Protein AF-A0A6N8V324-F1 (afdb_monomer_lite)

Radius of gyration: 12.39 Å; chains: 1; bounding box: 31×32×26 Å

Secondary structure (DSSP, 8-state):
--TTHHHHHHHHHHHHTT-EEE-S-GGGGTTS-SEEE-TTTS-BTB---

Foldseek 3Di:
DPPCPVVVVVLVVCVVVVHEDEDCCCPVCPPGPGHYDDPLPRDPPDDPD

Structure (mmCIF, N/CA/C/O backbone):
data_AF-A0A6N8V324-F1
#
_entry.id   AF-A0A6N8V324-F1
#
loop_
_atom_site.group_PDB
_atom_site.id
_atom_site.type_symbol
_atom_site.label_atom_id
_atom_site.label_alt_id
_atom_site.label_comp_id
_atom_site.label_asym_id
_atom_site.label_entity_id
_atom_site.label_seq_id
_atom_site.pdbx_PDB_ins_code
_atom_site.Cartn_x
_atom_site.Cartn_y
_atom_site.Cartn_z
_atom_site.occupancy
_atom_site.B_iso_or_equiv
_atom_site.auth_seq_id
_atom_site.auth_comp_id
_atom_site.auth_asym_id
_atom_site.auth_atom_id
_atom_site.pdbx_PDB_model_num
ATOM 1 N N . MET A 1 1 ? 22.572 3.159 -8.545 1.00 57.41 1 MET A N 1
ATOM 2 C CA . MET A 1 1 ? 21.718 2.232 -7.775 1.00 57.41 1 MET A CA 1
ATOM 3 C C . MET A 1 1 ? 20.285 2.668 -7.968 1.00 57.41 1 MET A C 1
ATOM 5 O O . MET A 1 1 ? 20.057 3.872 -8.020 1.00 57.41 1 MET A O 1
ATOM 9 N N . ASP A 1 2 ? 19.370 1.719 -8.127 1.00 75.69 2 ASP A N 1
ATOM 10 C CA . ASP A 1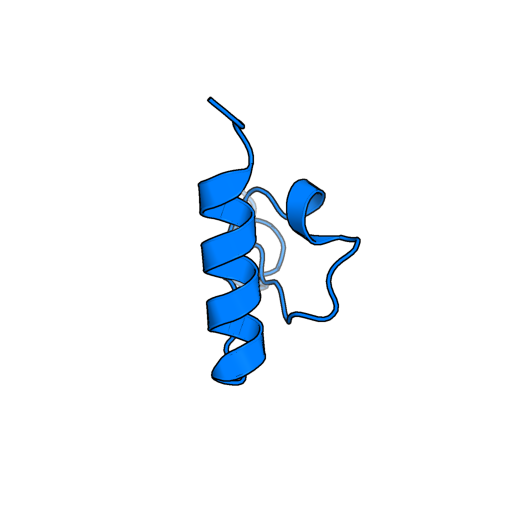 2 ? 17.953 2.030 -8.287 1.00 75.69 2 ASP A CA 1
ATOM 11 C C . ASP A 1 2 ? 17.398 2.566 -6.960 1.00 75.69 2 ASP A C 1
ATOM 13 O O . ASP A 1 2 ? 17.510 1.903 -5.927 1.00 75.69 2 ASP A O 1
ATOM 17 N N . GLN A 1 3 ? 16.889 3.799 -6.962 1.00 78.38 3 GLN A N 1
ATOM 18 C CA . GLN A 1 3 ? 16.509 4.500 -5.729 1.00 78.38 3 GLN A CA 1
ATOM 19 C C . GLN A 1 3 ? 15.234 3.931 -5.090 1.00 78.38 3 GLN A C 1
ATOM 21 O O . GLN A 1 3 ? 14.975 4.198 -3.922 1.00 78.38 3 GLN A O 1
ATOM 26 N N . HIS A 1 4 ? 14.480 3.106 -5.822 1.00 86.56 4 HIS A N 1
ATOM 27 C CA . HIS A 1 4 ? 13.182 2.576 -5.394 1.00 86.56 4 HIS A CA 1
ATOM 28 C C . HIS A 1 4 ? 13.219 1.118 -4.928 1.00 86.56 4 HIS A C 1
ATOM 30 O O . HIS A 1 4 ? 12.191 0.572 -4.525 1.00 86.56 4 HIS A O 1
ATOM 36 N N . LEU A 1 5 ? 14.388 0.466 -4.954 1.00 93.12 5 LEU A N 1
ATOM 37 C CA . LEU A 1 5 ? 14.499 -0.934 -4.543 1.00 93.12 5 LEU A CA 1
ATOM 38 C C . LEU A 1 5 ? 14.001 -1.179 -3.100 1.00 93.12 5 LEU A C 1
ATOM 40 O O . LEU A 1 5 ? 13.252 -2.138 -2.904 1.00 93.12 5 LEU A O 1
ATOM 44 N N . PRO A 1 6 ? 14.323 -0.334 -2.097 1.00 94.56 6 PRO A N 1
ATOM 45 C CA . PRO A 1 6 ? 13.786 -0.507 -0.748 1.00 94.56 6 PRO A CA 1
ATOM 46 C C . PRO A 1 6 ? 12.254 -0.422 -0.687 1.00 94.56 6 PRO A C 1
ATOM 48 O O . PRO A 1 6 ? 11.629 -1.239 -0.012 1.00 94.56 6 PRO A O 1
ATOM 51 N N . ASP A 1 7 ? 11.639 0.505 -1.429 1.00 94.88 7 ASP A N 1
ATOM 52 C CA . ASP A 1 7 ? 10.179 0.652 -1.474 1.00 94.88 7 ASP A CA 1
ATOM 53 C C . ASP A 1 7 ? 9.520 -0.595 -2.077 1.00 94.88 7 ASP A C 1
ATOM 55 O O . ASP A 1 7 ? 8.543 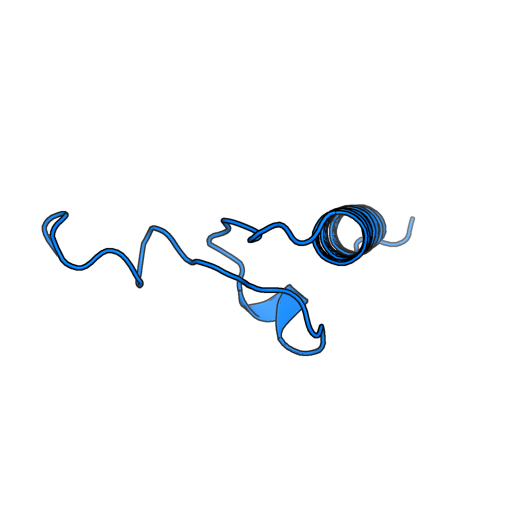-1.114 -1.534 1.00 94.88 7 ASP A O 1
ATOM 59 N N . ALA A 1 8 ? 10.106 -1.148 -3.144 1.00 95.00 8 ALA A N 1
ATOM 60 C CA . ALA A 1 8 ? 9.636 -2.390 -3.750 1.00 95.00 8 ALA A CA 1
ATOM 61 C C . ALA A 1 8 ? 9.715 -3.577 -2.772 1.00 95.00 8 ALA A C 1
ATOM 63 O O . ALA A 1 8 ? 8.778 -4.373 -2.687 1.00 95.00 8 ALA A O 1
ATOM 64 N N . MET A 1 9 ? 10.795 -3.682 -1.989 1.00 96.75 9 MET A N 1
ATOM 65 C CA . MET A 1 9 ? 10.948 -4.734 -0.975 1.00 96.75 9 MET A CA 1
ATOM 66 C C . MET A 1 9 ? 9.914 -4.607 0.152 1.00 96.75 9 MET A C 1
ATOM 68 O O . MET A 1 9 ? 9.355 -5.617 0.594 1.00 96.75 9 MET A O 1
ATOM 72 N N . LEU A 1 10 ? 9.620 -3.382 0.597 1.00 96.69 10 LEU A N 1
ATOM 73 C CA . LEU A 1 10 ? 8.584 -3.122 1.599 1.00 96.69 10 LEU A CA 1
ATOM 74 C C . LEU A 1 10 ? 7.190 -3.484 1.072 1.00 96.69 10 LEU A C 1
ATOM 76 O O . LEU A 1 10 ? 6.443 -4.183 1.760 1.00 96.69 10 LEU A O 1
ATOM 80 N N . ALA A 1 11 ? 6.858 -3.074 -0.155 1.00 97.19 11 ALA A N 1
ATOM 81 C CA . ALA A 1 11 ? 5.584 -3.399 -0.792 1.00 97.19 11 ALA A CA 1
ATOM 82 C C . ALA A 1 11 ? 5.401 -4.916 -0.965 1.00 97.19 11 ALA A C 1
ATOM 84 O O . ALA A 1 11 ? 4.364 -5.464 -0.587 1.00 97.19 11 ALA A O 1
ATOM 85 N N . ALA A 1 12 ? 6.426 -5.614 -1.464 1.00 97.06 12 ALA A N 1
ATOM 86 C CA . ALA A 1 12 ? 6.392 -7.064 -1.644 1.00 97.06 12 ALA A CA 1
ATOM 87 C C . ALA A 1 12 ? 6.208 -7.808 -0.312 1.00 97.06 12 ALA A C 1
ATOM 89 O O . ALA A 1 12 ? 5.434 -8.766 -0.238 1.00 97.06 12 ALA A O 1
ATOM 90 N N . SER A 1 13 ? 6.869 -7.344 0.752 1.00 97.81 13 SER A N 1
ATOM 91 C CA . SER A 1 13 ? 6.722 -7.916 2.095 1.00 97.81 13 SER A CA 1
ATOM 92 C C . SER A 1 13 ? 5.304 -7.716 2.633 1.00 97.81 13 SER A C 1
ATOM 94 O O . SER A 1 13 ? 4.690 -8.664 3.124 1.00 97.81 13 SER A O 1
ATOM 96 N N . ALA A 1 14 ? 4.744 -6.510 2.493 1.00 98.38 14 ALA A N 1
ATOM 97 C CA . ALA A 1 14 ? 3.383 -6.222 2.933 1.00 98.38 14 ALA A CA 1
ATOM 98 C C . ALA A 1 14 ? 2.343 -7.078 2.191 1.00 98.38 14 ALA A C 1
ATOM 100 O O . ALA A 1 14 ? 1.464 -7.656 2.832 1.00 98.38 14 ALA A O 1
ATOM 101 N N . ALA A 1 15 ? 2.485 -7.223 0.870 1.00 97.88 15 ALA A N 1
ATOM 102 C CA . ALA A 1 15 ? 1.618 -8.066 0.049 1.00 97.88 15 ALA A CA 1
ATOM 103 C C . ALA A 1 15 ? 1.700 -9.547 0.453 1.00 97.88 15 ALA A C 1
ATOM 105 O O . ALA A 1 15 ? 0.677 -10.186 0.691 1.00 97.88 15 ALA A O 1
ATOM 106 N N . SER A 1 16 ? 2.918 -10.079 0.593 1.00 98.25 16 SER A N 1
ATOM 107 C CA . SER A 1 16 ? 3.155 -11.504 0.876 1.00 98.25 16 SER A CA 1
ATOM 108 C C . SER A 1 16 ? 2.632 -11.937 2.246 1.00 98.25 16 SER A C 1
ATOM 110 O O . SER A 1 16 ? 2.245 -13.088 2.428 1.00 98.25 16 SER A O 1
ATOM 112 N N . HIS A 1 17 ? 2.602 -11.014 3.208 1.00 98.12 17 HIS A N 1
ATOM 113 C CA . HIS A 1 17 ? 2.201 -11.285 4.588 1.00 98.12 17 HIS A CA 1
ATOM 114 C C . HIS A 1 17 ? 0.852 -10.662 4.977 1.00 98.12 17 HIS A C 1
ATOM 116 O O . HIS A 1 17 ? 0.487 -10.696 6.150 1.00 98.12 17 HIS A O 1
ATOM 122 N N . SER A 1 18 ? 0.092 -10.115 4.019 1.00 97.69 18 SER A N 1
ATOM 123 C CA . SER A 1 18 ? -1.207 -9.464 4.271 1.00 97.69 18 SER A CA 1
ATOM 124 C C . SER A 1 18 ? -1.150 -8.343 5.325 1.00 97.69 18 SER A C 1
ATOM 126 O O . SER A 1 18 ? -2.071 -8.180 6.128 1.00 97.69 18 SER A O 1
ATOM 128 N N . LEU A 1 19 ? -0.064 -7.566 5.330 1.00 98.25 19 LEU A N 1
ATOM 129 C CA . LEU A 1 19 ? 0.156 -6.460 6.264 1.00 98.25 19 LEU A CA 1
ATOM 130 C C . LEU A 1 19 ? -0.376 -5.130 5.709 1.00 98.25 19 LEU A C 1
ATOM 132 O O . LEU A 1 19 ? -0.607 -4.974 4.510 1.00 98.25 19 LEU A O 1
ATOM 136 N N . THR A 1 20 ? -0.505 -4.145 6.598 1.00 98.06 20 THR A N 1
ATOM 137 C CA . THR A 1 20 ? -0.723 -2.739 6.233 1.00 98.06 20 THR A CA 1
ATOM 138 C C . THR A 1 20 ? 0.594 -1.980 6.340 1.00 98.06 20 THR A C 1
ATOM 140 O O . THR A 1 20 ? 1.219 -1.972 7.401 1.00 98.06 20 THR A O 1
ATOM 143 N N . LEU A 1 21 ? 1.007 -1.307 5.266 1.00 97.88 21 LEU A N 1
ATOM 144 C CA . LEU A 1 21 ? 2.173 -0.432 5.276 1.00 97.88 21 LEU A CA 1
ATOM 145 C C . LEU A 1 21 ? 1.813 0.918 5.908 1.00 97.88 21 LEU A C 1
ATOM 147 O O . LEU A 1 21 ? 1.020 1.684 5.360 1.00 97.88 21 LEU A O 1
ATOM 151 N N . VAL A 1 22 ? 2.421 1.229 7.051 1.00 97.38 22 VAL A N 1
ATOM 152 C CA . VAL A 1 22 ? 2.265 2.525 7.724 1.00 97.38 22 VAL A CA 1
ATOM 153 C C . VAL A 1 22 ? 3.359 3.477 7.245 1.00 97.38 22 VAL A C 1
ATOM 155 O O . VAL A 1 22 ? 4.539 3.240 7.490 1.00 97.38 22 VAL A O 1
ATOM 158 N N . THR A 1 23 ? 2.994 4.557 6.553 1.00 96.00 23 THR A N 1
ATOM 159 C CA . THR A 1 23 ? 3.968 5.515 6.001 1.00 96.00 23 THR A CA 1
ATOM 160 C C . THR A 1 23 ? 3.357 6.891 5.746 1.00 96.00 23 THR A C 1
ATOM 162 O O . THR A 1 23 ? 2.190 7.016 5.383 1.00 96.00 23 THR A O 1
ATOM 165 N N . ARG A 1 24 ? 4.164 7.957 5.854 1.00 95.88 24 ARG A N 1
ATOM 166 C CA . ARG A 1 24 ? 3.768 9.291 5.359 1.00 95.88 24 ARG A CA 1
ATOM 167 C C . ARG A 1 24 ? 3.747 9.379 3.839 1.00 95.88 24 ARG A C 1
ATOM 169 O O . ARG A 1 24 ? 3.032 10.215 3.286 1.00 95.88 24 ARG A O 1
ATOM 176 N N . ASN A 1 25 ? 4.571 8.573 3.171 1.00 94.69 25 ASN A N 1
ATOM 177 C CA . ASN A 1 25 ? 4.770 8.640 1.734 1.00 94.69 25 ASN 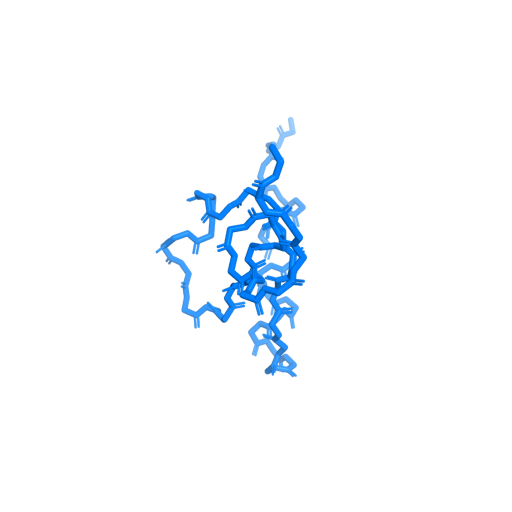A CA 1
ATOM 178 C C . ASN A 1 25 ? 3.825 7.679 1.016 1.00 94.69 25 ASN A C 1
ATOM 180 O O . ASN A 1 25 ? 4.239 6.683 0.440 1.00 94.69 25 ASN A O 1
ATOM 184 N N . THR A 1 26 ? 2.529 7.977 1.044 1.00 95.94 26 THR A N 1
ATOM 185 C CA . THR A 1 26 ? 1.540 7.131 0.361 1.00 95.94 26 THR A CA 1
ATOM 186 C C . THR A 1 26 ? 1.671 7.176 -1.158 1.00 95.94 26 THR A C 1
ATOM 188 O O . THR A 1 26 ? 1.116 6.321 -1.838 1.00 95.94 26 THR A O 1
ATOM 191 N N . ARG A 1 27 ? 2.377 8.175 -1.712 1.00 94.94 27 ARG A N 1
ATOM 192 C CA . ARG A 1 27 ? 2.473 8.404 -3.157 1.00 94.94 27 ARG A CA 1
ATOM 193 C C . ARG A 1 27 ? 3.136 7.268 -3.898 1.00 94.94 27 ARG A C 1
ATOM 195 O O . ARG A 1 27 ? 2.619 6.874 -4.942 1.00 94.94 27 ARG A O 1
ATOM 202 N N . ASP A 1 28 ? 4.215 6.757 -3.342 1.00 94.88 28 ASP A N 1
ATOM 203 C CA . ASP A 1 28 ? 5.066 5.804 -4.045 1.00 94.88 28 ASP A CA 1
ATOM 204 C C . ASP A 1 28 ? 4.447 4.399 -4.064 1.00 94.88 28 ASP A C 1
ATOM 206 O O . ASP A 1 28 ? 4.807 3.568 -4.888 1.00 94.88 28 ASP A O 1
ATOM 210 N N . PHE A 1 29 ? 3.414 4.176 -3.246 1.00 96.12 29 PHE A N 1
ATOM 211 C CA . PHE A 1 29 ? 2.687 2.911 -3.152 1.00 96.12 29 PHE A CA 1
ATOM 212 C C . PHE A 1 29 ? 1.307 2.947 -3.828 1.00 96.12 29 PHE A C 1
ATOM 214 O O . PHE A 1 29 ? 0.595 1.947 -3.809 1.00 96.12 29 PHE A O 1
ATOM 221 N N . ARG A 1 30 ? 0.910 4.064 -4.464 1.00 94.00 30 ARG A N 1
ATOM 222 C CA . ARG A 1 30 ? -0.435 4.221 -5.065 1.00 94.00 30 ARG A CA 1
ATOM 223 C C . ARG A 1 30 ? -0.750 3.256 -6.205 1.00 94.00 30 ARG A C 1
ATOM 225 O O . ARG A 1 30 ? -1.920 3.055 -6.500 1.00 94.00 30 ARG A O 1
ATOM 232 N N . LEU A 1 31 ? 0.275 2.723 -6.863 1.00 94.19 31 LEU A N 1
ATOM 233 C CA . LEU A 1 31 ? 0.132 1.761 -7.960 1.00 94.19 31 LEU A CA 1
ATOM 234 C C . LEU A 1 31 ? 0.267 0.306 -7.488 1.00 94.19 31 LEU A C 1
ATOM 236 O O . LEU A 1 31 ? 0.352 -0.597 -8.313 1.00 94.19 31 LEU A O 1
ATOM 240 N N . THR A 1 32 ? 0.330 0.081 -6.175 1.00 94.88 32 THR A N 1
ATOM 241 C CA . THR A 1 32 ? 0.401 -1.254 -5.576 1.00 94.88 32 THR A CA 1
ATOM 242 C C . THR A 1 32 ? -0.948 -1.625 -4.966 1.00 94.88 32 THR A C 1
ATOM 244 O O . THR A 1 32 ? -1.671 -0.751 -4.496 1.00 94.88 32 THR A O 1
ATOM 247 N N . ASP A 1 33 ? -1.253 -2.921 -4.902 1.00 94.75 33 ASP A N 1
ATOM 248 C CA . ASP A 1 33 ? -2.493 -3.435 -4.297 1.00 94.75 33 ASP A CA 1
ATOM 249 C C . ASP A 1 33 ? -2.389 -3.646 -2.771 1.00 94.75 33 ASP A C 1
ATOM 251 O O . ASP A 1 33 ? -3.202 -4.346 -2.163 1.00 94.75 33 ASP A O 1
ATOM 255 N N . ILE A 1 34 ? -1.375 -3.071 -2.116 1.00 97.88 34 ILE A N 1
ATOM 256 C CA . ILE A 1 34 ? -1.186 -3.229 -0.669 1.00 97.88 34 ILE A CA 1
ATOM 257 C C . ILE A 1 34 ? -2.072 -2.257 0.114 1.00 97.88 34 ILE A C 1
ATOM 259 O O . ILE A 1 34 ? -2.388 -1.154 -0.333 1.00 97.88 34 ILE A O 1
ATOM 263 N N . LYS A 1 35 ? -2.412 -2.628 1.351 1.00 98.06 35 LYS A N 1
ATOM 264 C CA . LYS A 1 35 ? -3.046 -1.696 2.291 1.00 98.06 35 LYS A CA 1
ATOM 265 C C . LYS A 1 35 ? -2.013 -0.676 2.760 1.00 98.06 35 LYS A C 1
ATOM 267 O O . LYS A 1 35 ? -0.948 -1.061 3.241 1.00 98.06 35 LYS A O 1
ATOM 272 N N . VAL A 1 36 ? -2.345 0.610 2.676 1.00 97.75 36 VAL A N 1
ATOM 273 C CA . VAL A 1 36 ? -1.485 1.711 3.132 1.00 97.75 36 VAL A CA 1
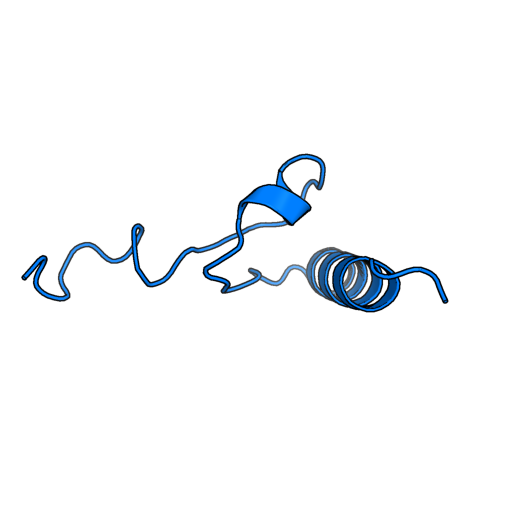ATOM 274 C C . VAL A 1 36 ? -2.248 2.568 4.134 1.00 97.75 36 VAL A C 1
ATOM 276 O O . VAL A 1 36 ? -3.418 2.873 3.920 1.00 97.75 36 VAL A O 1
ATOM 279 N N . PHE A 1 37 ? -1.579 2.959 5.214 1.00 97.31 37 PHE A N 1
ATOM 280 C CA . PHE A 1 37 ? -2.110 3.851 6.240 1.00 97.31 37 PHE A CA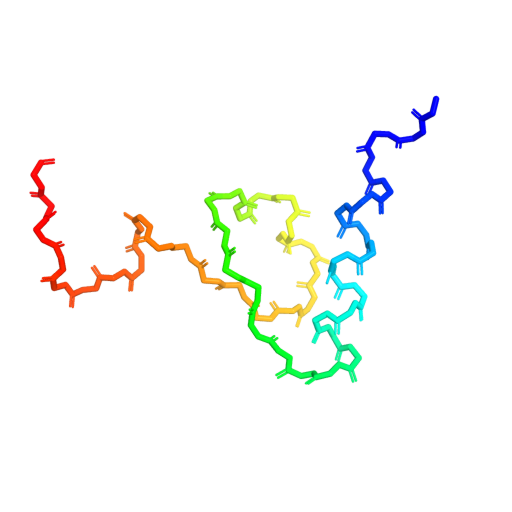 1
ATOM 281 C C . PHE A 1 37 ? -1.147 5.017 6.467 1.00 97.31 37 PHE A C 1
ATOM 283 O O . PHE A 1 37 ? 0.043 4.810 6.725 1.00 97.31 37 PHE A O 1
ATOM 290 N N . ASN A 1 38 ? -1.649 6.247 6.389 1.00 96.19 38 ASN A N 1
ATOM 291 C CA . ASN A 1 38 ? -0.885 7.449 6.683 1.00 96.19 38 ASN A CA 1
ATOM 292 C C . ASN A 1 38 ? -1.191 7.947 8.100 1.00 96.19 38 ASN A C 1
ATOM 294 O O . ASN A 1 38 ? -2.245 8.547 8.318 1.00 96.19 38 ASN A O 1
ATOM 298 N N . PRO A 1 39 ? -0.260 7.809 9.060 1.00 94.44 39 PRO A N 1
ATOM 299 C CA . PRO A 1 39 ? -0.548 8.149 10.449 1.00 94.44 39 PRO A CA 1
ATOM 300 C C . PRO A 1 39 ? -0.738 9.655 10.688 1.00 94.44 39 PRO A C 1
ATOM 302 O O . PRO A 1 39 ? -1.251 10.033 11.732 1.00 94.44 39 PRO A O 1
ATOM 305 N N . TRP A 1 40 ? -0.382 10.517 9.729 1.00 92.12 40 TRP A N 1
ATOM 306 C CA . TRP A 1 40 ? -0.632 11.962 9.807 1.00 92.12 40 TRP A CA 1
ATOM 307 C C . TRP A 1 40 ? -1.981 12.394 9.226 1.00 92.12 40 TRP A C 1
ATOM 309 O O . TRP A 1 40 ? -2.363 13.544 9.402 1.00 92.12 40 TRP A O 1
ATOM 319 N N . LYS A 1 41 ? -2.672 11.528 8.477 1.00 92.38 41 LYS A N 1
ATOM 320 C CA . LYS A 1 41 ? -3.920 11.886 7.777 1.00 92.38 41 LYS A CA 1
ATOM 321 C C . LYS A 1 41 ? -5.100 11.007 8.161 1.00 92.38 41 LYS A C 1
ATOM 323 O O . LYS A 1 41 ? -6.224 11.488 8.201 1.00 92.38 41 LYS A O 1
ATOM 328 N N . ASP A 1 42 ? -4.830 9.741 8.453 1.00 91.38 42 ASP A N 1
ATOM 329 C CA . ASP A 1 42 ? -5.858 8.714 8.597 1.00 91.38 42 ASP A CA 1
ATOM 330 C C . ASP A 1 42 ? -6.188 8.420 10.071 1.00 91.38 42 ASP A C 1
ATOM 332 O O . ASP A 1 42 ? -7.037 7.579 10.366 1.00 91.38 42 ASP A O 1
ATOM 336 N N . VAL A 1 43 ? -5.545 9.113 11.020 1.00 87.94 43 VAL A N 1
ATOM 337 C CA . VAL A 1 43 ? -5.904 9.036 12.441 1.00 87.94 43 VAL A CA 1
ATOM 338 C C . VAL A 1 43 ? -7.008 10.047 12.745 1.00 87.94 43 VAL A C 1
ATOM 340 O O . VAL A 1 43 ? -6.754 11.235 12.922 1.00 87.94 43 VAL A O 1
ATOM 343 N N . SER A 1 44 ? -8.245 9.578 12.876 1.00 73.69 44 SER A N 1
ATOM 344 C CA . SER A 1 44 ? -9.330 10.371 13.457 1.00 73.69 44 SER A CA 1
ATOM 345 C C . SER A 1 44 ? -9.250 10.297 14.989 1.00 73.69 44 SER A C 1
ATOM 347 O O . SER A 1 44 ? -9.762 9.349 15.583 1.00 73.69 44 SER A O 1
ATOM 349 N N . GLY A 1 45 ? -8.576 11.256 15.635 1.00 62.09 45 GLY A N 1
ATOM 350 C CA . GLY A 1 45 ? -8.563 11.373 17.105 1.00 62.09 45 GLY A CA 1
ATOM 351 C C . GLY A 1 45 ? -7.247 11.814 17.750 1.00 62.09 45 GLY A C 1
ATOM 352 O O . GLY A 1 45 ? -7.238 12.113 18.940 1.00 62.09 45 GLY A O 1
ATOM 353 N N . LEU A 1 46 ? -6.152 11.896 16.994 1.00 59.88 46 LEU A N 1
ATOM 354 C CA . LEU A 1 46 ? -4.983 12.678 17.396 1.00 59.88 46 LEU A CA 1
ATOM 355 C C . LEU A 1 46 ? -5.207 14.085 16.839 1.00 59.88 46 LEU A C 1
ATOM 357 O O . LEU A 1 46 ? -5.508 14.210 15.653 1.00 59.88 46 LEU A O 1
ATOM 361 N N . GLY A 1 47 ? -5.184 15.094 17.713 1.00 53.38 47 GLY A N 1
ATOM 362 C CA . GLY A 1 47 ? -5.490 16.487 17.388 1.00 53.38 47 GLY A CA 1
ATOM 363 C C . GLY A 1 47 ? -4.882 16.913 16.055 1.00 53.38 47 GLY A C 1
ATOM 364 O O . GLY A 1 47 ? -3.693 16.721 15.804 1.00 53.38 47 GLY A O 1
ATOM 365 N N . GLN A 1 48 ? -5.740 17.416 15.167 1.00 52.59 48 GLN A N 1
ATOM 366 C CA . GLN A 1 48 ? -5.277 18.227 14.054 1.00 52.59 48 GLN A CA 1
ATOM 367 C C . GLN A 1 48 ? -4.988 19.607 14.635 1.00 52.59 48 GLN A C 1
ATOM 369 O O . GLN A 1 48 ? -5.891 20.439 14.719 1.00 52.59 48 GLN A O 1
ATOM 374 N N . ASP A 1 49 ? -3.763 19.770 15.123 1.00 57.41 49 ASP A N 1
ATOM 375 C CA . ASP A 1 49 ? -3.199 21.046 15.559 1.00 57.41 49 ASP A CA 1
ATOM 376 C C . ASP A 1 49 ? -2.589 21.774 14.349 1.00 57.41 49 ASP A C 1
ATOM 378 O O . ASP A 1 49 ? -1.814 21.132 13.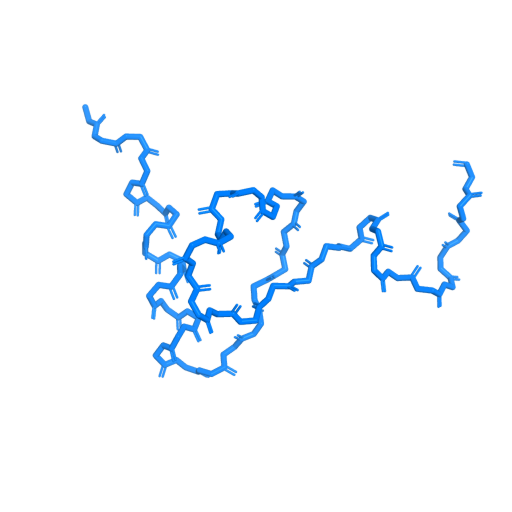596 1.00 57.41 49 ASP A O 1
#

pLDDT: mean 89.67, std 13.31, range [52.59, 98.38]

Sequence (49 aa):
MDQHLPDAMLAASAASHSLTLVTRNTRDFRLTDIKVFNPWKDVSGLGQD